Protein AF-A0A6F8YT78-F1 (afdb_monomer_lite)

Foldseek 3Di:
DDDDDDDDDDDDDDDPPDPPPPDPPPVVVVVVVVVLVVLQVVLVVLQVVLVVLVVVQVVCCVVPVDGDPCNVVSVVSNVVSVVSVVVSVVVVVVVVD

Radius of gyration: 31.89 Å; chains: 1; bounding box: 39×28×110 Å

Secondary structure (DSSP, 8-state):
-----------------------HHHHHHHHHHHHHHHHHHHHHHHHHHHHHHHHHHHHHHHHHSS--TTHHHHHHHHHHHHHHHHHHHHHHHHHT-

Organism: NCBI:txid624315

Sequence (97 aa):
MPAAVHDGPVGDRGQPSALRRGAGGSQDGGEQLAELQRELFEARVAVNRAGANLNQAVAQLNVIGDAPVWLVDAVRRVVKAVQRIDAATFRVHDRLR

pLDDT: mean 72.97, std 13.6, range [40.78, 88.44]

Structure (mmCIF, N/CA/C/O backbone):
data_AF-A0A6F8YT78-F1
#
_entry.id   AF-A0A6F8YT78-F1
#
loop_
_atom_site.group_PDB
_atom_site.id
_atom_site.type_symbol
_atom_site.label_atom_id
_atom_site.label_alt_id
_atom_site.label_comp_id
_atom_site.label_asym_id
_atom_site.label_entity_id
_atom_site.label_seq_id
_atom_site.pdbx_PDB_ins_code
_atom_site.Cartn_x
_atom_site.Cartn_y
_atom_site.Cartn_z
_atom_site.occupancy
_atom_site.B_iso_or_equiv
_atom_site.auth_seq_id
_atom_site.auth_comp_id
_atom_site.auth_asym_id
_atom_site.auth_atom_id
_atom_site.pdbx_PDB_model_num
ATOM 1 N N . MET A 1 1 ? 7.262 22.179 88.405 1.00 47.22 1 MET A N 1
ATOM 2 C CA . MET A 1 1 ? 6.562 22.131 87.104 1.00 47.22 1 MET A CA 1
ATOM 3 C C . MET A 1 1 ? 5.811 20.802 87.036 1.00 47.22 1 MET A C 1
ATOM 5 O O . MET A 1 1 ? 6.482 19.787 86.889 1.00 47.22 1 MET A O 1
ATOM 9 N N . PRO A 1 2 ? 4.489 20.767 87.299 1.00 52.31 2 PRO A N 1
ATOM 10 C CA . PRO A 1 2 ? 3.699 19.535 87.331 1.00 52.31 2 PRO A CA 1
ATOM 11 C C . PRO A 1 2 ? 3.158 19.136 85.948 1.00 52.31 2 PRO A C 1
ATOM 13 O O . PRO A 1 2 ? 2.999 19.968 85.058 1.00 52.31 2 PRO A O 1
ATOM 16 N N . ALA A 1 3 ? 2.875 17.840 85.821 1.00 47.31 3 ALA A N 1
ATOM 17 C CA . ALA A 1 3 ? 2.202 17.189 84.708 1.00 47.31 3 ALA A CA 1
ATOM 18 C C . ALA A 1 3 ? 0.717 17.579 84.613 1.00 47.31 3 ALA A C 1
ATOM 20 O O . ALA A 1 3 ? 0.054 17.733 85.637 1.00 47.31 3 ALA A O 1
ATOM 21 N N . ALA A 1 4 ? 0.186 17.638 83.392 1.00 56.12 4 ALA A N 1
ATOM 22 C CA . ALA A 1 4 ? -1.245 17.511 83.134 1.00 56.12 4 ALA A CA 1
ATOM 23 C C . ALA A 1 4 ? -1.458 16.887 81.749 1.00 56.12 4 ALA A C 1
ATOM 25 O O . ALA A 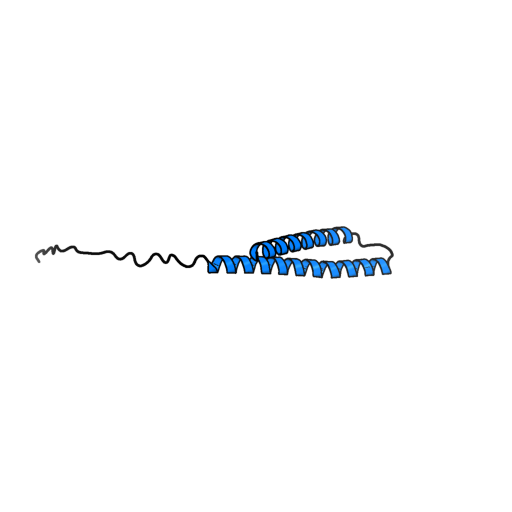1 4 ? -1.248 17.511 80.711 1.00 56.12 4 ALA A O 1
ATOM 26 N N . VAL A 1 5 ? -1.828 15.610 81.783 1.00 52.78 5 VAL A N 1
ATOM 27 C CA . VAL A 1 5 ? -2.415 14.836 80.691 1.00 52.78 5 VAL A CA 1
ATOM 28 C C . VAL A 1 5 ? -3.828 15.374 80.461 1.00 52.78 5 VAL A C 1
ATOM 30 O O . VAL A 1 5 ? -4.589 15.482 81.420 1.00 52.78 5 VAL A O 1
ATOM 33 N N . HIS A 1 6 ? -4.184 15.693 79.217 1.00 52.03 6 HIS A N 1
ATOM 34 C CA . HIS A 1 6 ? -5.574 15.916 78.822 1.00 52.03 6 HIS A CA 1
ATOM 35 C C . HIS A 1 6 ? -5.992 14.829 77.833 1.00 52.03 6 HIS A C 1
ATOM 37 O O . HIS A 1 6 ? -5.434 14.714 76.744 1.00 52.03 6 HIS A O 1
ATOM 43 N N . ASP A 1 7 ? -6.961 14.033 78.273 1.00 49.12 7 ASP A N 1
ATOM 44 C CA . ASP A 1 7 ? -7.635 12.962 77.550 1.00 49.12 7 ASP A CA 1
ATOM 45 C C . ASP A 1 7 ? -9.071 13.420 77.207 1.00 49.12 7 ASP A C 1
ATOM 47 O O . ASP A 1 7 ? -9.758 13.995 78.057 1.00 49.12 7 ASP A O 1
ATOM 51 N N . GLY A 1 8 ? -9.488 13.153 75.963 1.00 40.78 8 GLY A N 1
ATOM 52 C CA . GLY A 1 8 ? -10.875 13.075 75.480 1.00 40.78 8 GLY A CA 1
ATOM 53 C C . GLY A 1 8 ? -11.492 14.309 74.779 1.00 40.78 8 GLY A C 1
ATOM 54 O O . GLY A 1 8 ? -11.101 15.437 75.079 1.00 40.78 8 GLY A O 1
ATOM 55 N N . PRO A 1 9 ? -12.521 14.142 73.901 1.00 52.81 9 PRO A N 1
ATOM 56 C CA . PRO A 1 9 ? -13.152 12.900 73.438 1.00 52.81 9 PRO A CA 1
ATOM 57 C C . PRO A 1 9 ? -13.236 12.718 71.902 1.00 52.81 9 PRO A C 1
ATOM 59 O O . PRO A 1 9 ? -13.047 13.622 71.091 1.00 52.81 9 PRO A O 1
ATOM 62 N N . VAL A 1 10 ? -13.568 11.475 71.557 1.00 59.00 10 VAL A N 1
ATOM 63 C CA . VAL A 1 10 ? -13.828 10.874 70.244 1.00 59.00 10 VAL A CA 1
ATOM 64 C C . VAL A 1 10 ? -15.175 11.314 69.651 1.00 59.00 10 VAL A C 1
ATOM 66 O O . VAL A 1 10 ? -16.173 11.397 70.363 1.00 59.00 10 VAL A O 1
ATOM 69 N N . GLY A 1 11 ? -15.210 11.470 68.325 1.00 47.78 11 GLY A N 1
ATOM 70 C CA . GLY A 1 11 ? -16.415 11.507 67.488 1.00 47.78 11 GLY A CA 1
ATOM 71 C C . GLY A 1 11 ? -16.226 12.480 66.321 1.00 47.78 11 GLY A C 1
ATOM 72 O O . GLY A 1 11 ? -15.714 13.570 66.508 1.00 47.78 11 GLY A O 1
ATOM 73 N N . ASP A 1 12 ? -16.596 12.212 65.079 1.00 44.47 12 ASP A N 1
ATOM 74 C CA . ASP A 1 12 ? -17.343 11.127 64.463 1.00 44.47 12 ASP A CA 1
ATOM 75 C C . ASP A 1 12 ? -17.358 11.431 62.946 1.00 44.47 12 ASP A C 1
ATOM 77 O O . ASP A 1 12 ? -17.172 12.578 62.537 1.00 44.47 12 ASP A O 1
ATOM 81 N N . ARG A 1 13 ? -17.667 10.413 62.143 1.00 52.16 13 ARG A N 1
ATOM 82 C CA . ARG A 1 13 ? -18.102 10.471 60.739 1.00 52.16 13 ARG A CA 1
ATOM 83 C C . ARG A 1 13 ? -17.058 10.792 59.676 1.00 52.16 13 ARG A C 1
ATOM 85 O O . ARG A 1 13 ? -16.740 11.928 59.336 1.00 52.16 13 ARG A O 1
ATOM 92 N N . GLY A 1 14 ? -16.652 9.700 59.034 1.00 49.88 14 GLY A N 1
ATOM 93 C CA . GLY A 1 14 ? -16.009 9.722 57.741 1.00 49.88 14 GLY A CA 1
ATOM 94 C C . GLY A 1 14 ? -16.838 10.428 56.673 1.00 49.88 14 GLY A C 1
ATOM 95 O O . GLY A 1 14 ? -18.067 10.392 56.649 1.00 49.88 14 GLY A O 1
ATOM 96 N N . GLN A 1 15 ? -16.109 11.002 55.731 1.00 52.50 15 GLN A N 1
ATOM 97 C CA . GLN A 1 15 ? -16.590 11.208 54.380 1.00 52.50 15 GLN A CA 1
ATOM 98 C C . GLN A 1 15 ? -15.527 10.636 53.442 1.00 52.50 15 GLN A C 1
ATOM 100 O O . GLN A 1 15 ? -14.497 11.274 53.227 1.00 52.50 15 GLN A O 1
ATOM 105 N N . PRO A 1 16 ? -15.724 9.434 52.873 1.00 49.84 16 PRO A N 1
ATOM 106 C CA . PRO A 1 16 ? -15.085 9.111 51.612 1.00 49.84 16 PRO A CA 1
ATOM 107 C C . PRO A 1 16 ? -15.754 9.990 50.550 1.00 49.84 16 PRO A C 1
ATOM 109 O O . PRO A 1 16 ? -16.789 9.635 49.984 1.00 49.84 16 PRO A O 1
ATOM 112 N N . SER A 1 17 ? -15.195 11.179 50.325 1.00 54.50 17 SER A N 1
ATOM 113 C CA . SER A 1 17 ? -15.627 12.063 49.248 1.00 54.50 17 SER A CA 1
ATOM 114 C C . SER A 1 17 ? -15.401 11.369 47.911 1.00 54.50 17 SER A C 1
ATOM 116 O O . SER A 1 17 ? -14.290 11.294 47.399 1.00 54.50 17 SER A O 1
ATOM 118 N N . ALA A 1 18 ? -16.517 10.868 47.389 1.00 54.94 18 ALA A N 1
ATOM 119 C CA . ALA A 1 18 ? -16.818 10.644 45.990 1.00 54.94 18 ALA A CA 1
ATOM 120 C C . ALA A 1 18 ? -15.782 9.824 45.205 1.00 54.94 18 ALA A C 1
ATOM 122 O O . ALA A 1 18 ? -14.881 10.343 44.546 1.00 54.94 18 ALA A O 1
ATOM 123 N N . LEU A 1 19 ? -16.055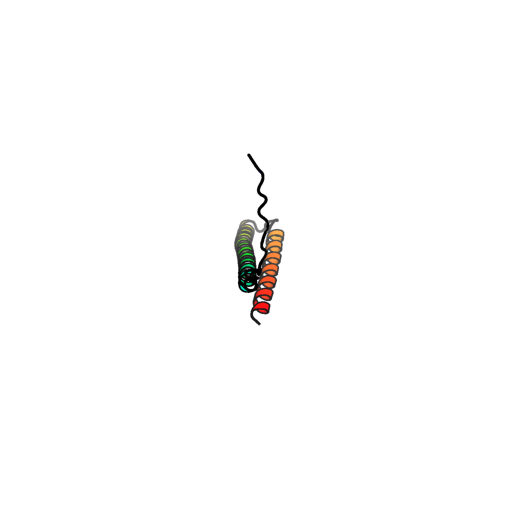 8.519 45.131 1.00 51.31 19 LEU A N 1
ATOM 124 C CA . LEU A 1 19 ? -15.824 7.742 43.917 1.00 51.31 19 LEU A CA 1
ATOM 125 C C . LEU A 1 19 ? -16.330 8.543 42.709 1.00 51.31 19 LEU A C 1
ATOM 127 O O . LEU A 1 19 ? -17.524 8.563 42.411 1.00 51.31 19 LEU A O 1
ATOM 131 N N . ARG A 1 20 ? -15.405 9.186 41.995 1.00 55.91 20 ARG A N 1
ATOM 132 C CA . ARG A 1 20 ? -15.628 9.781 40.677 1.00 55.91 20 ARG A CA 1
ATOM 133 C C . ARG A 1 20 ? -15.770 8.644 39.663 1.00 55.91 20 ARG A C 1
ATOM 135 O O . ARG A 1 20 ? -14.887 8.379 38.857 1.00 55.91 20 ARG A O 1
ATOM 142 N N . ARG A 1 21 ? -16.877 7.908 39.752 1.00 56.78 21 ARG A N 1
ATOM 143 C CA . ARG A 1 21 ? -17.245 6.849 38.813 1.00 56.78 21 ARG A CA 1
ATOM 144 C C . ARG A 1 21 ? -18.080 7.493 37.710 1.00 56.78 21 ARG A C 1
ATOM 146 O O . ARG A 1 21 ? -19.296 7.574 37.813 1.00 56.78 21 ARG A O 1
ATOM 153 N N . GLY A 1 22 ? -17.405 8.026 36.696 1.00 51.75 22 GLY A N 1
ATOM 154 C CA . GLY A 1 22 ? -18.080 8.674 35.571 1.00 51.75 22 GLY A CA 1
ATOM 155 C C . GLY A 1 22 ? -17.147 9.493 34.689 1.00 51.75 22 GLY A C 1
ATOM 156 O O . GLY A 1 22 ? -17.333 10.696 34.568 1.00 51.75 22 GLY A O 1
ATOM 157 N N . ALA A 1 23 ? -16.108 8.873 34.123 1.00 52.12 23 ALA A N 1
ATOM 158 C CA . ALA A 1 23 ? -15.279 9.519 33.094 1.00 52.12 23 ALA A CA 1
ATOM 159 C C . ALA A 1 23 ? -14.628 8.541 32.093 1.00 52.12 23 ALA A C 1
ATOM 161 O O . ALA A 1 23 ? -13.808 8.963 31.293 1.00 52.12 23 ALA A O 1
ATOM 162 N N . GLY A 1 24 ? -14.971 7.247 32.110 1.00 50.62 24 GLY A N 1
ATOM 163 C CA . GLY A 1 24 ? -14.295 6.250 31.265 1.00 50.62 24 GLY A CA 1
ATOM 164 C C . GLY A 1 24 ? -14.830 6.122 29.834 1.00 50.62 24 GLY A C 1
ATOM 165 O O . GLY A 1 24 ? -14.156 5.545 28.997 1.00 50.62 24 GLY A O 1
ATOM 166 N N . GLY A 1 25 ? -16.030 6.634 29.533 1.00 54.53 25 GLY A N 1
ATOM 167 C CA . GLY A 1 25 ? -16.697 6.354 28.250 1.00 54.53 25 GLY A CA 1
ATOM 168 C C . GLY A 1 25 ? -16.275 7.252 27.081 1.00 54.53 25 GLY A C 1
ATOM 169 O O . GLY A 1 25 ? -16.261 6.805 25.940 1.00 54.53 25 GLY A O 1
ATOM 170 N N . SER A 1 26 ? -15.930 8.515 27.348 1.00 56.94 26 SER A N 1
ATOM 171 C CA . SER A 1 26 ? -15.676 9.514 26.293 1.00 56.94 26 SER A CA 1
ATOM 172 C C . SER A 1 26 ? -14.196 9.647 25.921 1.00 56.94 26 SER A C 1
ATOM 174 O O . SER A 1 26 ? -13.889 10.003 24.788 1.00 56.94 26 SER A O 1
ATOM 176 N N . GLN A 1 27 ? -13.282 9.361 26.857 1.00 60.22 27 GLN A N 1
ATOM 177 C CA . GLN A 1 27 ? -11.835 9.353 26.595 1.00 60.22 27 GLN A CA 1
ATOM 178 C C . GLN A 1 27 ? -11.439 8.179 25.690 1.00 60.22 27 GLN A C 1
ATOM 180 O O . GLN A 1 27 ? -10.719 8.379 24.718 1.00 60.22 27 GLN A O 1
ATOM 185 N N . ASP A 1 28 ? -12.011 6.999 25.933 1.00 66.00 28 ASP A N 1
ATOM 186 C CA . ASP A 1 28 ? -11.702 5.774 25.189 1.00 66.00 28 ASP A CA 1
ATOM 187 C C . ASP A 1 28 ? -12.158 5.853 23.714 1.00 66.00 28 ASP A C 1
ATOM 189 O O . ASP A 1 28 ? -11.437 5.480 22.791 1.00 66.00 28 ASP A O 1
ATOM 193 N N . GLY A 1 29 ? -13.324 6.460 23.452 1.00 73.88 29 GLY A N 1
ATOM 194 C CA . GLY A 1 29 ? -13.801 6.695 22.083 1.00 73.88 29 GLY A CA 1
ATOM 195 C C . GLY A 1 29 ? -12.957 7.706 21.294 1.00 73.88 29 GLY A C 1
ATOM 196 O O . GLY A 1 29 ? -12.768 7.541 20.088 1.00 73.88 29 GLY A O 1
ATOM 197 N N . GLY A 1 30 ? -12.432 8.738 21.963 1.00 76.50 30 GLY A N 1
ATOM 198 C CA . GLY A 1 30 ? -11.559 9.741 21.345 1.00 76.50 30 GLY A CA 1
ATOM 199 C C . GLY A 1 30 ? -10.174 9.190 21.001 1.00 76.50 30 GLY A C 1
ATOM 200 O O . GLY A 1 30 ? -9.672 9.442 19.907 1.00 76.50 30 GLY A O 1
ATOM 201 N N . GLU A 1 31 ? -9.583 8.397 21.897 1.00 81.25 31 GLU A N 1
ATOM 202 C CA . GLU A 1 31 ? -8.294 7.730 21.671 1.00 81.25 31 GLU A CA 1
ATOM 203 C C . GLU A 1 31 ? -8.380 6.698 20.537 1.00 81.25 31 GLU A C 1
ATOM 205 O O . GLU A 1 31 ? -7.526 6.677 19.650 1.00 81.25 31 GLU A O 1
ATOM 210 N N . GLN A 1 32 ? -9.461 5.913 20.487 1.00 77.56 32 GLN A N 1
ATOM 211 C CA . GLN A 1 32 ? -9.700 4.959 19.398 1.00 77.56 32 GLN A CA 1
ATOM 212 C C . GLN A 1 32 ? -9.882 5.651 18.038 1.00 77.56 32 GLN A C 1
ATOM 214 O O . GLN A 1 32 ? -9.357 5.180 17.026 1.00 77.56 32 GLN A O 1
ATOM 219 N N . LEU A 1 33 ? -10.590 6.786 17.991 1.00 81.56 33 LEU A N 1
ATOM 220 C CA . LEU A 1 33 ? -10.759 7.556 16.756 1.00 81.56 33 LEU A CA 1
ATOM 221 C C . LEU A 1 33 ? -9.442 8.198 16.297 1.00 81.56 33 LEU A C 1
ATOM 223 O O . LEU A 1 33 ? -9.158 8.221 15.098 1.00 81.56 33 LEU A O 1
ATOM 227 N N . ALA A 1 34 ? -8.623 8.679 17.236 1.00 81.19 34 ALA A N 1
ATOM 228 C CA . ALA A 1 34 ? -7.304 9.227 16.940 1.00 81.19 34 ALA A CA 1
ATOM 229 C C . ALA A 1 34 ? -6.361 8.167 16.343 1.00 81.19 34 ALA A C 1
ATOM 231 O O . ALA A 1 34 ? -5.655 8.457 15.374 1.00 81.19 34 ALA A O 1
ATOM 232 N N . GLU A 1 35 ? -6.386 6.932 16.856 1.00 84.38 35 GLU A N 1
ATOM 233 C CA . GLU A 1 35 ? -5.585 5.837 16.297 1.00 84.38 35 GLU A CA 1
ATOM 234 C C . GLU A 1 35 ? -6.066 5.446 14.892 1.00 84.38 35 GLU A C 1
ATOM 236 O O . GLU A 1 35 ? -5.251 5.344 13.976 1.00 84.38 35 GLU A O 1
ATOM 241 N N . LEU A 1 36 ? -7.382 5.344 14.664 1.00 81.38 36 LEU A N 1
ATOM 242 C CA . LEU A 1 36 ? -7.935 5.102 13.322 1.00 81.38 36 LEU A CA 1
ATOM 243 C C . LEU A 1 36 ? -7.550 6.208 12.332 1.00 81.38 36 LEU A C 1
ATOM 245 O O . LEU A 1 36 ? -7.168 5.932 11.193 1.00 81.38 36 LEU A O 1
ATOM 249 N N . GLN A 1 37 ? -7.609 7.470 12.758 1.00 81.69 37 GLN A N 1
ATOM 250 C CA . GLN A 1 37 ? -7.186 8.600 11.937 1.00 81.69 37 GLN A CA 1
ATOM 251 C C . GLN A 1 37 ? -5.696 8.499 11.584 1.00 81.69 37 GLN A C 1
ATOM 253 O O . GLN A 1 37 ? -5.326 8.708 10.426 1.00 81.69 37 GLN A O 1
ATOM 258 N N . ARG A 1 38 ? -4.838 8.139 12.545 1.00 85.31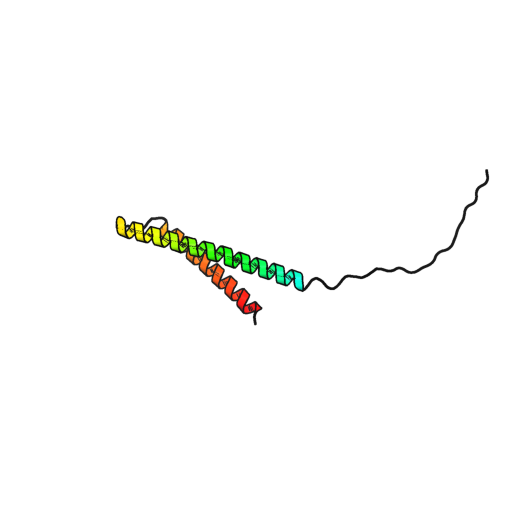 38 ARG A N 1
ATOM 259 C CA . ARG A 1 38 ? -3.405 7.932 12.307 1.00 85.31 38 ARG A CA 1
ATOM 260 C C . ARG A 1 38 ? -3.150 6.782 11.330 1.00 85.31 38 ARG A C 1
A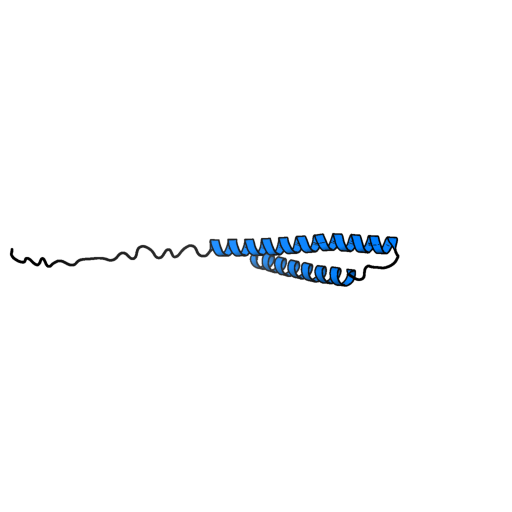TOM 262 O O . ARG A 1 38 ? -2.389 6.971 10.380 1.00 85.31 38 ARG A O 1
ATOM 269 N N . GLU A 1 39 ? -3.808 5.637 11.513 1.00 81.56 39 GLU A N 1
ATOM 270 C CA . GLU A 1 39 ? -3.711 4.483 10.608 1.00 81.56 39 GLU A CA 1
ATOM 271 C C . GLU A 1 39 ? -4.082 4.871 9.165 1.00 81.56 39 GLU A C 1
ATOM 273 O O . GLU A 1 39 ? -3.353 4.547 8.222 1.00 81.56 39 GLU A O 1
ATOM 278 N N . LEU A 1 40 ? -5.166 5.633 8.985 1.00 81.88 40 LEU A N 1
ATOM 279 C CA . LEU A 1 40 ? -5.598 6.122 7.673 1.00 81.88 40 LEU A CA 1
ATOM 280 C C . LEU A 1 40 ? -4.597 7.112 7.054 1.00 81.88 40 LEU A C 1
ATOM 282 O O . LEU A 1 40 ? -4.323 7.042 5.852 1.00 81.88 40 LEU A O 1
ATOM 286 N N . PHE A 1 41 ? -4.012 8.013 7.849 1.00 81.25 41 PHE A N 1
ATOM 287 C CA . PHE A 1 41 ? -2.983 8.944 7.370 1.00 81.25 41 PHE A CA 1
ATOM 288 C C . PHE A 1 41 ? -1.709 8.223 6.920 1.00 81.25 41 PHE A C 1
ATOM 290 O O . PHE A 1 41 ? -1.198 8.513 5.834 1.00 81.25 41 PHE A O 1
ATOM 297 N N . GLU A 1 42 ? -1.208 7.272 7.713 1.00 81.56 42 GLU A N 1
ATOM 298 C CA . GLU A 1 42 ? -0.047 6.453 7.342 1.00 81.56 42 GLU A CA 1
ATOM 299 C C . GLU A 1 42 ? -0.296 5.715 6.023 1.00 81.56 42 GLU A C 1
ATOM 301 O O . GLU A 1 42 ? 0.554 5.700 5.125 1.00 81.56 42 GLU A O 1
ATOM 306 N N . ALA A 1 43 ? -1.490 5.145 5.876 1.00 77.06 43 ALA A N 1
ATOM 307 C CA . ALA A 1 43 ? -1.847 4.399 4.689 1.00 77.06 43 ALA A CA 1
ATOM 308 C C . ALA A 1 43 ? -1.987 5.298 3.446 1.00 77.06 43 ALA A C 1
ATOM 310 O O . ALA A 1 43 ? -1.470 4.958 2.378 1.00 77.06 43 ALA A O 1
ATOM 311 N N . ARG A 1 44 ? -2.564 6.500 3.589 1.00 80.69 44 ARG A N 1
ATOM 312 C CA . ARG A 1 44 ? -2.598 7.522 2.527 1.00 80.69 44 ARG A CA 1
ATOM 313 C C . ARG A 1 44 ? -1.193 7.903 2.052 1.00 80.69 44 ARG A C 1
ATOM 315 O O . ARG A 1 44 ? -0.957 8.011 0.849 1.00 80.69 44 ARG A O 1
ATOM 322 N N . VAL A 1 45 ? -0.247 8.098 2.972 1.00 83.06 45 VAL A N 1
ATOM 323 C CA . VAL A 1 45 ? 1.151 8.415 2.625 1.00 83.06 45 VAL A CA 1
ATOM 324 C C . VAL A 1 45 ? 1.795 7.272 1.837 1.00 83.06 45 VAL A C 1
ATOM 326 O O . VAL A 1 45 ? 2.488 7.523 0.846 1.00 83.06 45 VAL A O 1
ATOM 329 N N . ALA A 1 46 ? 1.551 6.023 2.238 1.00 78.69 46 ALA A N 1
ATOM 330 C CA . ALA A 1 46 ? 2.071 4.851 1.540 1.00 78.69 46 ALA A CA 1
ATOM 331 C C . ALA A 1 46 ? 1.526 4.736 0.104 1.00 78.69 46 ALA A C 1
ATOM 333 O O . ALA A 1 46 ? 2.305 4.494 -0.820 1.00 78.69 46 ALA A O 1
ATOM 334 N N . VAL A 1 47 ? 0.228 4.988 -0.104 1.00 79.88 47 VAL A N 1
ATOM 335 C CA . VAL A 1 47 ? -0.398 4.998 -1.439 1.00 79.88 47 VAL A CA 1
ATOM 336 C C . VAL A 1 47 ? 0.140 6.137 -2.313 1.00 79.88 47 VAL A C 1
ATOM 338 O O . VAL A 1 47 ? 0.460 5.921 -3.478 1.00 79.88 47 VAL A O 1
ATOM 341 N N . ASN A 1 48 ? 0.337 7.339 -1.769 1.00 79.19 48 ASN A N 1
ATOM 342 C CA . ASN A 1 48 ? 0.914 8.440 -2.550 1.00 79.19 48 ASN A CA 1
ATOM 343 C C . ASN A 1 48 ? 2.352 8.136 -3.009 1.00 79.19 48 ASN A C 1
ATOM 345 O O . ASN A 1 48 ? 2.705 8.383 -4.163 1.00 79.19 48 ASN A O 1
ATOM 349 N N . ARG A 1 49 ? 3.180 7.547 -2.133 1.00 81.06 49 ARG A N 1
ATOM 350 C CA . ARG A 1 49 ? 4.531 7.084 -2.505 1.00 81.06 49 ARG A CA 1
ATOM 351 C C . ARG A 1 49 ? 4.496 5.987 -3.567 1.00 81.06 49 ARG A C 1
ATOM 353 O O . ARG A 1 49 ? 5.360 5.965 -4.437 1.00 81.06 49 ARG A O 1
ATOM 360 N N . ALA A 1 50 ? 3.499 5.108 -3.523 1.00 76.25 50 ALA A N 1
ATOM 361 C CA . ALA A 1 50 ? 3.300 4.085 -4.540 1.00 76.25 50 ALA A CA 1
ATOM 362 C C . ALA A 1 50 ? 3.092 4.681 -5.936 1.00 76.25 50 ALA A C 1
ATOM 364 O O . ALA A 1 50 ? 3.773 4.277 -6.875 1.00 76.25 50 ALA A O 1
ATOM 365 N N . GLY A 1 51 ? 2.193 5.663 -6.056 1.00 79.62 51 GLY A N 1
ATOM 366 C CA . GLY A 1 51 ? 1.933 6.347 -7.323 1.00 79.62 51 GLY A CA 1
ATOM 367 C C . GLY A 1 51 ? 3.189 7.013 -7.889 1.00 79.62 51 GLY A C 1
ATOM 368 O O . GLY A 1 51 ? 3.486 6.863 -9.071 1.00 79.62 51 GLY A O 1
ATOM 369 N N . ALA A 1 52 ? 3.983 7.669 -7.037 1.00 83.62 52 ALA A N 1
ATOM 370 C CA . ALA A 1 52 ? 5.254 8.266 -7.449 1.00 83.62 52 ALA A CA 1
ATOM 371 C C . ALA A 1 52 ? 6.255 7.218 -7.971 1.00 83.62 52 ALA A C 1
ATOM 373 O O . ALA A 1 52 ? 6.843 7.406 -9.035 1.00 83.62 52 ALA A O 1
ATOM 374 N N . ASN A 1 53 ? 6.405 6.094 -7.267 1.00 80.12 53 ASN A N 1
ATOM 375 C CA . ASN A 1 53 ? 7.304 5.013 -7.673 1.00 80.12 53 ASN A CA 1
ATOM 376 C C . ASN A 1 53 ? 6.842 4.343 -8.978 1.00 80.12 53 ASN A C 1
ATOM 378 O O . ASN A 1 53 ? 7.662 4.048 -9.841 1.00 80.12 53 ASN A O 1
ATOM 382 N N . LEU A 1 54 ? 5.537 4.125 -9.158 1.00 82.00 54 LEU A N 1
ATOM 383 C CA . LEU A 1 54 ? 4.988 3.586 -10.406 1.00 82.00 54 LEU A CA 1
ATOM 384 C C . LEU A 1 54 ? 5.236 4.533 -11.582 1.00 82.00 54 LEU A C 1
ATOM 386 O O . LEU A 1 54 ? 5.691 4.088 -12.632 1.00 82.00 54 LEU A O 1
ATOM 390 N N . ASN A 1 55 ? 5.026 5.836 -11.387 1.00 84.62 55 ASN A N 1
ATOM 391 C CA . ASN A 1 55 ? 5.323 6.839 -12.410 1.00 84.62 55 ASN A CA 1
ATOM 392 C C . ASN A 1 55 ? 6.806 6.830 -12.800 1.00 84.62 55 ASN A C 1
ATOM 394 O O . ASN A 1 55 ? 7.128 6.900 -13.983 1.00 84.62 55 ASN A O 1
ATOM 398 N N . GLN A 1 56 ? 7.710 6.694 -11.827 1.00 83.62 56 GLN A N 1
ATOM 399 C CA . GLN A 1 56 ? 9.145 6.568 -12.094 1.00 83.62 56 GLN A CA 1
ATOM 400 C C . GLN A 1 56 ? 9.479 5.286 -12.863 1.00 83.62 56 GLN A C 1
ATOM 402 O O . GLN A 1 56 ? 10.273 5.325 -13.799 1.00 83.62 56 GLN A 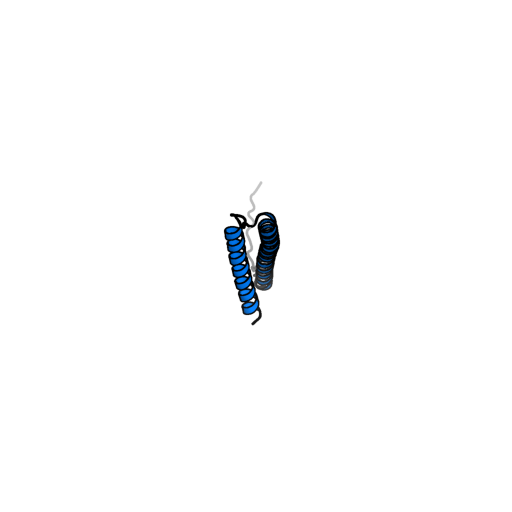O 1
ATOM 407 N N . ALA A 1 57 ? 8.854 4.163 -12.509 1.00 83.25 57 ALA A N 1
ATOM 408 C CA . ALA A 1 57 ? 9.073 2.898 -13.195 1.00 83.25 57 ALA A CA 1
ATOM 409 C C . ALA A 1 57 ? 8.579 2.921 -14.646 1.00 83.25 57 ALA A C 1
ATOM 411 O O . ALA A 1 57 ? 9.285 2.447 -15.531 1.00 83.25 57 ALA A O 1
ATOM 412 N N . VAL A 1 58 ? 7.411 3.519 -14.902 1.00 83.12 58 VAL A N 1
ATOM 413 C CA . VAL A 1 58 ? 6.885 3.727 -16.260 1.00 83.12 58 VAL A CA 1
ATOM 414 C C . VAL A 1 58 ? 7.784 4.671 -17.052 1.00 83.12 58 VAL A C 1
ATOM 416 O O . VAL A 1 58 ? 8.081 4.397 -18.210 1.00 83.12 58 VAL A O 1
ATOM 419 N N . ALA A 1 59 ? 8.263 5.757 -16.439 1.00 86.19 59 ALA A N 1
ATOM 420 C CA . ALA A 1 59 ? 9.202 6.663 -17.093 1.00 86.19 59 ALA A CA 1
ATOM 421 C C . ALA A 1 59 ? 10.498 5.938 -17.488 1.00 86.19 59 ALA A C 1
ATOM 423 O O . ALA A 1 59 ? 10.956 6.083 -18.616 1.00 86.19 59 ALA A O 1
ATOM 424 N N . GLN A 1 60 ? 11.056 5.113 -16.599 1.00 85.50 60 GLN A N 1
ATOM 425 C CA . GLN A 1 60 ? 12.252 4.326 -16.894 1.00 85.50 60 GLN A CA 1
ATOM 426 C C . GLN A 1 60 ? 12.004 3.288 -17.995 1.00 85.50 60 GLN A C 1
ATOM 428 O O . GLN A 1 60 ? 12.811 3.186 -18.918 1.00 85.50 60 GLN A O 1
ATOM 433 N N . LEU A 1 61 ? 10.872 2.580 -17.937 1.00 86.00 61 LEU A N 1
ATOM 434 C CA . LEU A 1 61 ? 10.463 1.623 -18.965 1.00 86.00 61 LEU A CA 1
ATOM 435 C C . LEU A 1 61 ? 10.330 2.301 -20.334 1.00 86.00 61 LEU A C 1
ATOM 437 O O . LEU A 1 61 ? 10.825 1.780 -21.325 1.00 86.00 61 LEU A O 1
ATOM 441 N N . ASN A 1 62 ? 9.725 3.487 -20.392 1.00 82.12 62 ASN A N 1
ATOM 442 C CA . ASN A 1 62 ? 9.571 4.237 -21.639 1.00 82.12 62 ASN A CA 1
ATOM 443 C C . ASN A 1 62 ? 10.905 4.745 -22.206 1.00 82.12 62 ASN A C 1
ATOM 445 O O . ASN A 1 62 ? 11.009 4.942 -23.413 1.00 82.12 62 ASN A O 1
ATOM 449 N N . VAL A 1 63 ? 11.911 4.983 -21.358 1.00 87.25 63 VAL A N 1
ATOM 450 C CA . VAL A 1 63 ? 13.225 5.492 -21.786 1.00 87.25 63 VAL A CA 1
ATOM 451 C C . VAL A 1 63 ? 14.178 4.362 -22.183 1.00 87.25 63 VAL A C 1
ATOM 453 O O . VAL A 1 63 ? 14.910 4.505 -23.157 1.00 87.25 63 VAL A O 1
ATOM 456 N N . ILE A 1 64 ? 14.201 3.261 -21.429 1.00 85.62 64 ILE A N 1
ATOM 457 C CA . ILE A 1 64 ? 15.232 2.211 -21.539 1.00 85.62 64 ILE A CA 1
ATOM 458 C C . ILE A 1 64 ? 14.654 0.887 -22.072 1.00 85.62 64 ILE A C 1
ATOM 460 O O . ILE A 1 64 ? 15.402 0.051 -22.563 1.00 85.62 64 ILE A O 1
ATOM 464 N N . GLY A 1 65 ? 13.334 0.692 -22.019 1.00 88.44 65 GLY A N 1
ATOM 465 C CA . GLY A 1 65 ? 12.664 -0.553 -22.415 1.00 88.44 65 GLY A CA 1
ATOM 466 C C . GLY A 1 65 ? 12.596 -1.612 -21.311 1.00 88.44 65 GLY A C 1
ATOM 467 O O . GLY A 1 65 ? 11.870 -2.590 -21.466 1.00 88.44 65 GLY A O 1
ATOM 468 N N . ASP A 1 66 ? 13.266 -1.383 -20.178 1.00 85.38 66 ASP A N 1
ATOM 469 C CA . ASP A 1 66 ? 13.293 -2.291 -19.029 1.00 85.38 66 ASP A CA 1
ATOM 470 C C . ASP A 1 66 ? 12.677 -1.667 -17.772 1.00 85.38 66 ASP A C 1
ATOM 472 O O . ASP A 1 66 ? 12.870 -0.487 -17.458 1.00 85.38 66 ASP A O 1
ATOM 476 N N . ALA A 1 67 ? 11.952 -2.488 -17.010 1.00 81.31 67 ALA A N 1
ATOM 477 C CA . ALA A 1 67 ? 11.405 -2.090 -15.720 1.00 81.31 67 ALA A CA 1
ATOM 478 C C . ALA A 1 67 ? 12.493 -2.092 -14.626 1.00 81.31 67 ALA A C 1
ATOM 480 O O . ALA A 1 67 ? 13.329 -3.000 -14.585 1.00 81.31 67 ALA A O 1
ATOM 481 N N . PRO A 1 68 ? 12.470 -1.135 -13.679 1.00 83.12 68 PRO A N 1
ATOM 482 C CA . PRO A 1 68 ? 13.412 -1.142 -12.570 1.00 83.12 68 PRO A CA 1
ATOM 483 C C . PRO A 1 68 ? 13.293 -2.393 -11.694 1.00 83.12 68 PRO A C 1
ATOM 485 O O . PRO A 1 68 ? 12.198 -2.802 -11.308 1.00 83.12 68 PRO A O 1
ATOM 488 N N . VAL A 1 69 ? 14.438 -2.925 -11.261 1.00 87.31 69 VAL A N 1
ATOM 489 C CA . VAL A 1 69 ? 14.517 -4.127 -10.406 1.00 87.31 69 VAL A CA 1
ATOM 490 C C . VAL A 1 69 ? 13.782 -3.985 -9.066 1.00 87.31 69 VAL A C 1
ATOM 492 O O . VAL A 1 69 ? 13.306 -4.971 -8.511 1.00 87.31 69 VAL A O 1
ATOM 495 N N . TRP A 1 70 ? 13.637 -2.760 -8.553 1.00 82.38 70 TRP A N 1
ATOM 496 C CA . TRP A 1 70 ? 12.928 -2.473 -7.301 1.00 82.38 70 TRP A CA 1
ATOM 497 C C . TRP A 1 70 ? 11.399 -2.416 -7.454 1.00 82.38 70 TRP A C 1
ATOM 499 O O . TRP A 1 70 ? 10.691 -2.334 -6.447 1.00 82.38 70 TRP A O 1
ATOM 509 N N . LEU A 1 71 ? 10.863 -2.447 -8.683 1.00 82.44 71 LEU A N 1
ATOM 510 C CA . LEU A 1 71 ? 9.436 -2.255 -8.960 1.00 82.44 71 LEU A CA 1
ATOM 511 C C . LEU A 1 71 ? 8.562 -3.296 -8.255 1.00 82.44 71 LEU A C 1
ATOM 513 O O . LEU A 1 71 ? 7.553 -2.946 -7.646 1.00 82.44 71 LEU A O 1
ATOM 517 N N . VAL A 1 72 ? 8.965 -4.566 -8.283 1.00 83.88 72 VAL A N 1
ATOM 518 C CA . VAL A 1 72 ? 8.210 -5.658 -7.648 1.00 83.88 72 VAL A CA 1
ATOM 519 C C . VAL A 1 72 ? 8.073 -5.427 -6.142 1.00 83.88 72 VAL A C 1
ATOM 521 O O . VAL A 1 72 ? 6.985 -5.566 -5.580 1.00 83.88 72 VAL A O 1
ATOM 524 N N . ASP A 1 73 ? 9.154 -5.020 -5.479 1.00 83.50 73 ASP A N 1
ATOM 525 C CA . ASP A 1 73 ? 9.131 -4.745 -4.044 1.00 83.50 73 ASP A CA 1
ATOM 526 C C . ASP A 1 73 ? 8.367 -3.465 -3.711 1.00 83.50 73 ASP A C 1
ATOM 528 O O . ASP A 1 73 ? 7.673 -3.417 -2.690 1.00 83.50 73 ASP A O 1
ATOM 532 N N . ALA A 1 74 ? 8.429 -2.451 -4.580 1.00 80.38 74 ALA A N 1
ATOM 533 C CA . ALA A 1 74 ? 7.576 -1.277 -4.466 1.00 80.38 74 ALA A CA 1
ATOM 534 C C . ALA A 1 74 ? 6.096 -1.684 -4.518 1.00 80.38 74 ALA A C 1
ATOM 536 O O . ALA A 1 74 ? 5.375 -1.372 -3.573 1.00 80.38 74 ALA A O 1
ATOM 537 N N . VAL A 1 75 ? 5.673 -2.458 -5.528 1.00 81.06 75 VAL A N 1
ATOM 538 C CA . VAL A 1 75 ? 4.294 -2.963 -5.690 1.00 81.06 75 VAL A CA 1
ATOM 539 C C . VAL A 1 75 ? 3.839 -3.777 -4.476 1.00 81.06 75 VAL A C 1
ATOM 541 O O . VAL A 1 75 ? 2.755 -3.540 -3.946 1.00 81.06 75 VAL A O 1
ATOM 544 N N . ARG A 1 76 ? 4.677 -4.682 -3.955 1.00 83.75 76 ARG A N 1
ATOM 545 C CA . ARG A 1 76 ? 4.364 -5.460 -2.739 1.00 83.75 76 ARG A CA 1
ATOM 546 C C . ARG A 1 76 ? 4.081 -4.574 -1.526 1.00 83.75 76 ARG A C 1
ATOM 548 O O . ARG A 1 76 ? 3.187 -4.882 -0.737 1.00 83.75 76 ARG A O 1
ATOM 555 N N . ARG A 1 77 ? 4.824 -3.474 -1.357 1.00 81.31 77 ARG A N 1
ATOM 556 C CA . ARG A 1 77 ? 4.576 -2.504 -0.274 1.00 81.31 77 ARG A CA 1
ATOM 557 C C . ARG A 1 77 ? 3.235 -1.790 -0.455 1.00 81.31 77 ARG A C 1
ATOM 559 O O . ARG A 1 77 ? 2.562 -1.552 0.543 1.00 81.31 77 ARG A O 1
ATOM 566 N N . VAL A 1 78 ? 2.824 -1.515 -1.696 1.00 77.50 78 VAL A N 1
ATOM 567 C CA . VAL A 1 78 ? 1.501 -0.940 -2.009 1.00 77.50 78 VAL A CA 1
ATOM 568 C C . VAL A 1 78 ? 0.387 -1.895 -1.625 1.00 77.50 78 VAL A C 1
ATOM 570 O O . VAL A 1 78 ? -0.523 -1.496 -0.910 1.00 77.50 78 VAL A O 1
ATOM 573 N N . VAL A 1 79 ? 0.477 -3.160 -2.046 1.00 81.75 79 VAL A N 1
ATOM 574 C CA . VAL A 1 79 ? -0.539 -4.176 -1.736 1.00 81.75 79 VAL A CA 1
ATOM 575 C C . VAL A 1 79 ? -0.736 -4.289 -0.224 1.00 81.75 79 VAL A C 1
ATOM 577 O O . VAL A 1 79 ? -1.866 -4.255 0.252 1.00 81.75 79 VAL A O 1
ATOM 580 N N . LYS A 1 80 ? 0.358 -4.319 0.549 1.00 81.75 80 LYS A N 1
ATOM 581 C CA . LYS A 1 80 ? 0.289 -4.307 2.020 1.00 81.75 80 LYS A CA 1
ATOM 582 C C . LYS A 1 80 ? -0.360 -3.038 2.576 1.00 81.75 80 LYS A C 1
ATOM 584 O O . LYS A 1 80 ? -1.094 -3.115 3.556 1.00 81.75 80 LYS A O 1
ATOM 589 N N . ALA A 1 81 ? -0.082 -1.873 1.993 1.00 79.12 81 ALA A N 1
ATOM 590 C CA . ALA A 1 81 ? -0.707 -0.623 2.415 1.00 79.12 81 ALA A CA 1
ATOM 591 C C . ALA A 1 81 ? -2.217 -0.620 2.134 1.00 79.12 81 ALA A C 1
ATOM 593 O O . ALA A 1 81 ? -2.980 -0.260 3.021 1.00 79.12 81 ALA A O 1
ATOM 594 N N . VAL A 1 82 ? -2.648 -1.088 0.958 1.00 78.94 82 VAL A N 1
ATOM 595 C CA . VAL A 1 82 ? -4.070 -1.218 0.594 1.00 78.94 82 VAL A CA 1
ATOM 596 C C . VAL A 1 82 ? -4.789 -2.174 1.545 1.00 78.94 82 VAL A C 1
ATOM 598 O O . VAL A 1 82 ? -5.809 -1.805 2.108 1.00 78.94 82 VAL A O 1
ATOM 601 N N . GLN A 1 83 ? -4.198 -3.331 1.849 1.00 83.31 83 GLN A N 1
ATOM 602 C CA . GLN A 1 83 ? -4.756 -4.263 2.837 1.00 83.31 83 GLN A CA 1
ATOM 603 C C . GLN A 1 83 ? -4.932 -3.628 4.228 1.00 83.31 83 GLN A C 1
ATOM 605 O O . GLN A 1 83 ? -5.905 -3.919 4.923 1.00 83.31 83 GLN A O 1
ATOM 610 N N . ARG A 1 84 ? -4.011 -2.744 4.649 1.00 81.56 84 ARG A N 1
ATOM 611 C CA . ARG A 1 84 ? -4.153 -1.979 5.903 1.00 81.56 84 ARG A CA 1
ATOM 612 C C . ARG A 1 84 ? -5.299 -0.964 5.830 1.00 81.56 84 ARG A C 1
ATOM 614 O O . ARG A 1 84 ? -5.988 -0.795 6.831 1.00 81.56 84 ARG A O 1
ATOM 621 N N . ILE A 1 85 ? -5.517 -0.326 4.676 1.00 82.31 85 ILE A N 1
ATOM 622 C CA . ILE A 1 85 ? -6.663 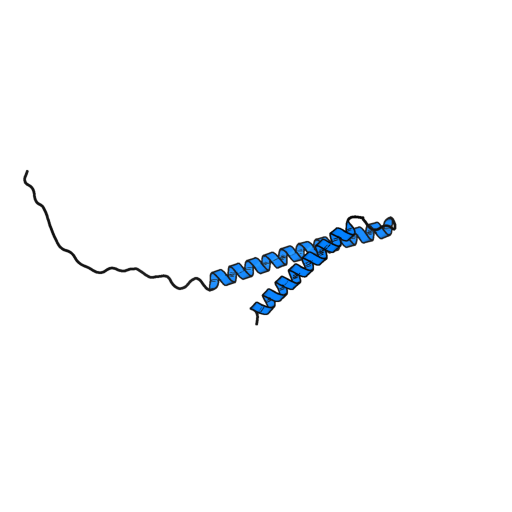0.574 4.451 1.00 82.31 85 ILE A CA 1
ATOM 623 C C . ILE A 1 85 ? -7.963 -0.208 4.563 1.00 82.31 85 ILE A C 1
ATOM 625 O O . ILE A 1 85 ? -8.819 0.185 5.345 1.00 82.31 85 ILE A O 1
ATOM 629 N N . ASP A 1 86 ? -8.084 -1.330 3.854 1.00 79.75 86 ASP A N 1
ATOM 630 C CA . ASP A 1 86 ? -9.299 -2.149 3.859 1.00 79.75 86 ASP A CA 1
ATOM 631 C C . ASP A 1 86 ? -9.662 -2.595 5.283 1.00 79.75 86 ASP A C 1
ATOM 633 O O . ASP A 1 86 ? -10.817 -2.498 5.701 1.00 79.75 86 ASP A O 1
ATOM 637 N N . ALA A 1 87 ? -8.661 -3.006 6.069 1.00 81.75 87 ALA A N 1
ATOM 638 C CA . ALA A 1 87 ? -8.848 -3.357 7.473 1.00 81.75 87 ALA A CA 1
ATOM 639 C C . ALA A 1 87 ? -9.324 -2.163 8.321 1.00 81.75 87 ALA A C 1
ATOM 641 O O . ALA A 1 87 ? -10.247 -2.314 9.123 1.00 81.75 87 ALA A O 1
ATOM 642 N N . ALA A 1 88 ? -8.732 -0.977 8.147 1.00 81.50 88 ALA A N 1
ATOM 643 C CA . ALA A 1 88 ? -9.153 0.234 8.852 1.00 81.50 88 ALA A CA 1
ATOM 644 C C . ALA A 1 88 ? -10.578 0.661 8.453 1.00 81.50 88 ALA A C 1
ATOM 646 O O . ALA A 1 88 ? -11.394 0.978 9.317 1.00 81.50 88 ALA A O 1
ATOM 647 N N . THR A 1 89 ? -10.919 0.600 7.163 1.00 77.06 89 THR A N 1
ATOM 648 C CA . THR A 1 89 ? -12.267 0.881 6.651 1.00 77.06 89 THR A CA 1
ATOM 649 C C . THR A 1 89 ? -13.299 -0.086 7.224 1.00 77.06 89 THR A C 1
ATOM 651 O O . THR A 1 89 ? -14.372 0.355 7.631 1.00 77.06 89 THR A O 1
ATOM 654 N N . PHE A 1 90 ? -12.975 -1.379 7.320 1.00 78.88 90 PHE A N 1
ATOM 655 C CA . PHE A 1 90 ? -13.860 -2.365 7.940 1.00 78.88 90 PHE A CA 1
ATOM 656 C C . PHE A 1 90 ? -14.123 -2.046 9.418 1.00 78.88 90 PHE A C 1
ATOM 658 O O . PHE A 1 90 ? -15.277 -2.048 9.837 1.00 78.88 90 PHE A O 1
ATOM 665 N N . ARG A 1 91 ? -13.083 -1.691 10.188 1.00 82.44 91 ARG A N 1
ATOM 666 C CA . ARG A 1 91 ? -13.226 -1.279 11.599 1.00 82.44 91 ARG A CA 1
ATOM 667 C C . ARG A 1 91 ? -14.109 -0.041 11.751 1.00 82.44 91 ARG A C 1
ATOM 669 O O . ARG A 1 91 ? -14.957 -0.002 12.635 1.00 82.44 91 ARG A O 1
ATOM 676 N N . VAL A 1 92 ? -13.930 0.959 10.884 1.00 82.50 92 VAL A N 1
ATOM 677 C CA . VAL A 1 92 ? -14.776 2.163 10.874 1.00 82.50 92 VAL A CA 1
ATOM 678 C C . VAL A 1 92 ? -16.229 1.800 10.561 1.00 82.50 92 VAL A C 1
ATOM 680 O O . VAL A 1 92 ? -17.128 2.248 11.262 1.00 82.50 92 VAL A O 1
ATOM 683 N N . HIS A 1 93 ? -16.468 0.974 9.541 1.00 75.56 93 HIS A N 1
ATOM 684 C CA . HIS A 1 93 ? -17.814 0.546 9.159 1.00 75.56 93 HIS A CA 1
ATOM 685 C C . HIS A 1 93 ? -18.516 -0.251 10.271 1.00 75.56 93 HIS A C 1
ATOM 687 O O . HIS A 1 93 ? -19.680 0.015 10.554 1.00 75.56 93 HIS A O 1
ATOM 693 N N . ASP A 1 94 ? -17.819 -1.196 10.908 1.00 76.50 94 ASP A N 1
ATOM 694 C CA . ASP A 1 94 ? -18.345 -1.986 12.030 1.00 76.50 94 ASP A CA 1
ATOM 695 C C . ASP A 1 94 ? -18.731 -1.099 13.223 1.00 76.50 94 ASP A C 1
ATOM 697 O O . ASP A 1 94 ? -19.772 -1.295 13.835 1.00 76.50 94 ASP A O 1
ATOM 701 N N . ARG A 1 95 ? -17.949 -0.047 13.497 1.00 76.75 95 ARG A N 1
ATOM 702 C CA . ARG A 1 95 ? -18.218 0.901 14.590 1.00 76.75 95 ARG A CA 1
ATOM 703 C C . ARG A 1 95 ? -19.412 1.826 14.334 1.00 76.75 95 ARG A C 1
ATOM 705 O O . ARG A 1 95 ? -19.956 2.380 15.286 1.00 76.75 95 ARG A O 1
ATOM 712 N N . LEU A 1 96 ? -19.755 2.056 13.066 1.00 79.12 96 LEU A N 1
ATOM 713 C CA . LEU A 1 96 ? -20.850 2.938 12.651 1.00 79.12 96 LEU A CA 1
ATOM 714 C C . LEU A 1 96 ? -22.198 2.209 12.502 1.00 79.12 96 LEU A C 1
ATOM 716 O O . LEU A 1 96 ? -23.197 2.875 12.223 1.00 79.12 96 LEU A O 1
ATOM 720 N N . ARG A 1 97 ? -22.235 0.880 12.652 1.00 64.31 97 ARG A N 1
ATOM 721 C CA . ARG A 1 97 ? -23.457 0.062 12.657 1.00 64.31 97 ARG A CA 1
ATOM 722 C C . ARG A 1 97 ? -23.907 -0.272 14.073 1.00 64.31 97 ARG A C 1
ATOM 724 O O . ARG A 1 97 ? -25.137 -0.426 14.233 1.00 64.31 97 ARG A O 1
#